Protein AF-A0A8H2RU56-F1 (afdb_monomer_lite)

Sequence (99 aa):
MGYLSLEDIYPDDVEKYGHMRVGMTDLYVKDNHAIYGVVTRGEYRELTSRLLRDEVVQMIISAKLAALPAYYDPWIRRIERNRALHARYGDKFDPWGDD

pLDDT: mean 82.58, std 13.27, range [37.41, 96.88]

Radius of gyration: 13.9 Å; chains: 1; bounding box: 33×31×30 Å

Organism: Pseudomonas fluorescens (NCBI:txid294)

Foldseek 3Di:
DDDQACCNLPVPLCVVPNRQLLLLLLVVCVVCVVVVVDQDPVSSSVVSVVLSPPPVSSVVSVVVVVPDDPPDRNRVVLVVVLVVVCVVQPPNDDVRDPD

Secondary structure (DSSP, 8-state):
-PPPPHHHHSHHHHHHH-HHHHHHHHHHHHHTHHHHT--SHHHHHHHHHHHTT-HHHHHHHHHHHHTS-TT--HHHHHHHHHHHHHHHHGGG--TT---

Structure (mmCIF, N/CA/C/O backbone):
data_AF-A0A8H2RU56-F1
#
_entry.id   AF-A0A8H2RU56-F1
#
loop_
_atom_site.group_PDB
_atom_site.id
_atom_site.type_symbol
_atom_site.label_atom_id
_atom_site.label_alt_id
_atom_site.label_comp_id
_atom_site.label_asym_id
_atom_site.label_entity_id
_atom_site.label_seq_id
_atom_site.pdbx_PDB_ins_code
_atom_site.Cartn_x
_atom_site.Cartn_y
_atom_site.Cartn_z
_atom_site.occupancy
_atom_site.B_iso_or_equiv
_atom_site.auth_seq_id
_atom_site.auth_comp_id
_atom_site.auth_asym_id
_atom_site.auth_atom_id
_atom_site.pdbx_PDB_model_num
ATOM 1 N N . MET A 1 1 ? -5.298 19.159 -10.711 1.00 45.53 1 MET A N 1
ATOM 2 C CA . MET A 1 1 ? -4.660 18.912 -9.399 1.00 45.53 1 MET A CA 1
ATOM 3 C C . MET A 1 1 ? -3.440 18.030 -9.615 1.00 45.53 1 MET A C 1
ATOM 5 O O . MET A 1 1 ? -3.532 17.098 -10.403 1.00 45.53 1 MET A O 1
ATOM 9 N N . GLY A 1 2 ? -2.295 18.377 -9.017 1.00 52.25 2 GLY A N 1
ATOM 10 C CA . GLY A 1 2 ? -1.059 17.594 -9.136 1.00 52.25 2 GLY A CA 1
ATOM 11 C C . GLY A 1 2 ? -1.189 16.240 -8.436 1.00 52.25 2 GLY A C 1
ATOM 12 O O . GLY A 1 2 ? -1.842 16.144 -7.398 1.00 52.25 2 GLY A O 1
ATOM 13 N N . TYR A 1 3 ? -0.613 15.193 -9.023 1.00 60.00 3 TYR A N 1
ATOM 14 C CA . TYR A 1 3 ? -0.568 13.868 -8.408 1.00 60.00 3 TYR A CA 1
ATOM 15 C C . TYR A 1 3 ? 0.468 13.896 -7.282 1.00 60.00 3 TYR A C 1
ATOM 17 O O . TYR A 1 3 ? 1.636 14.161 -7.550 1.00 60.00 3 TYR A O 1
ATOM 25 N N . LEU A 1 4 ? 0.042 13.651 -6.041 1.00 68.50 4 LEU A N 1
ATOM 26 C CA . LEU A 1 4 ? 0.966 13.486 -4.917 1.00 68.50 4 LEU A CA 1
ATOM 27 C C . LEU A 1 4 ? 1.737 12.176 -5.104 1.00 68.50 4 LEU A C 1
ATOM 29 O O . LEU A 1 4 ? 1.128 11.118 -5.293 1.00 68.50 4 LEU A O 1
ATOM 33 N N . SER A 1 5 ? 3.062 12.260 -5.078 1.00 77.88 5 SER A N 1
ATOM 34 C CA . SER A 1 5 ? 3.958 11.106 -5.113 1.00 77.88 5 SER A CA 1
ATOM 35 C C . SER A 1 5 ? 3.904 10.327 -3.790 1.00 77.88 5 SER A C 1
ATOM 37 O O . SER A 1 5 ? 3.345 10.806 -2.800 1.00 77.88 5 SER A O 1
ATOM 39 N N . LEU A 1 6 ? 4.483 9.119 -3.736 1.00 83.62 6 LEU A N 1
ATOM 40 C CA . LEU A 1 6 ? 4.649 8.437 -2.444 1.00 83.62 6 LEU A CA 1
ATOM 41 C C . LEU A 1 6 ? 5.552 9.233 -1.505 1.00 83.62 6 LEU A C 1
ATOM 43 O O . LEU A 1 6 ? 5.308 9.205 -0.310 1.00 83.62 6 LEU A O 1
ATOM 47 N N . GLU A 1 7 ? 6.539 9.956 -2.027 1.00 85.12 7 GLU A N 1
ATOM 48 C CA . GLU A 1 7 ? 7.455 10.787 -1.236 1.00 85.12 7 GLU A CA 1
ATOM 49 C C . GLU A 1 7 ? 6.720 11.965 -0.582 1.00 85.12 7 GLU A C 1
ATOM 51 O O . GLU A 1 7 ? 7.019 12.327 0.550 1.00 85.12 7 GLU A O 1
ATOM 56 N N . ASP A 1 8 ? 5.677 12.494 -1.228 1.00 84.81 8 ASP A N 1
ATOM 57 C CA . ASP A 1 8 ? 4.830 13.540 -0.640 1.00 84.81 8 ASP A CA 1
ATOM 58 C C . ASP A 1 8 ? 3.895 12.992 0.453 1.00 84.81 8 ASP A C 1
ATOM 60 O O . ASP A 1 8 ? 3.504 13.703 1.381 1.00 84.81 8 ASP A O 1
ATOM 64 N N . ILE A 1 9 ? 3.479 11.727 0.329 1.00 83.31 9 ILE A N 1
ATOM 65 C CA . ILE A 1 9 ? 2.508 11.095 1.237 1.00 83.31 9 ILE A CA 1
ATOM 66 C C . ILE A 1 9 ? 3.217 10.410 2.414 1.00 83.31 9 ILE A C 1
ATOM 68 O O . ILE A 1 9 ? 2.702 10.412 3.532 1.00 83.31 9 ILE A O 1
ATOM 72 N N . TYR A 1 10 ? 4.396 9.846 2.177 1.00 88.69 10 TYR A N 1
ATOM 73 C CA . TYR A 1 10 ? 5.154 8.982 3.077 1.00 88.69 10 TYR A CA 1
ATOM 74 C C . TYR A 1 10 ? 6.655 9.335 3.046 1.00 88.69 10 TYR A C 1
ATOM 76 O O . TYR A 1 10 ? 7.467 8.456 2.759 1.00 88.69 10 TYR A O 1
ATOM 84 N N . PRO A 1 11 ? 7.052 10.591 3.319 1.00 89.81 11 PRO A N 1
ATOM 85 C CA . PRO A 1 11 ? 8.437 11.033 3.130 1.00 89.81 11 PRO A CA 1
ATOM 86 C C . PRO A 1 11 ? 9.435 10.177 3.924 1.00 89.81 11 PRO A C 1
ATOM 88 O O . PRO A 1 11 ? 10.302 9.532 3.337 1.00 89.81 11 PRO A O 1
ATOM 91 N N . ASP A 1 12 ? 9.236 10.074 5.240 1.00 94.25 12 ASP A N 1
ATOM 92 C CA . ASP A 1 12 ? 10.154 9.352 6.133 1.00 94.25 12 ASP A CA 1
ATOM 93 C C . ASP A 1 12 ? 10.153 7.837 5.873 1.00 94.25 12 ASP A C 1
ATOM 95 O O . ASP A 1 12 ? 11.172 7.152 5.971 1.00 94.25 12 ASP A O 1
ATOM 99 N N . ASP A 1 13 ? 8.986 7.284 5.539 1.00 94.12 13 ASP A N 1
ATOM 100 C CA . ASP A 1 13 ? 8.841 5.855 5.286 1.00 94.12 13 ASP A CA 1
ATOM 101 C C . ASP A 1 13 ? 9.462 5.462 3.941 1.00 94.12 13 ASP A C 1
ATOM 103 O O . ASP A 1 13 ? 10.057 4.390 3.839 1.00 94.12 13 ASP A O 1
ATOM 107 N N . VAL A 1 14 ? 9.358 6.305 2.908 1.00 92.69 14 VAL A N 1
ATOM 108 C CA . VAL A 1 14 ? 10.018 6.060 1.618 1.00 92.69 14 VAL A CA 1
ATOM 109 C C . VAL A 1 14 ? 11.526 6.167 1.768 1.00 92.69 14 VAL A C 1
ATOM 111 O O . VAL A 1 14 ? 12.226 5.295 1.255 1.00 92.69 14 VAL A O 1
ATOM 114 N N . GLU A 1 15 ? 12.024 7.156 2.512 1.00 93.38 15 GLU A N 1
ATOM 115 C CA . GLU A 1 15 ? 13.452 7.265 2.825 1.00 93.38 15 GLU A CA 1
ATOM 116 C C . GLU A 1 15 ? 13.963 5.996 3.525 1.00 93.38 15 GLU A C 1
ATOM 118 O O . GLU A 1 15 ? 15.004 5.445 3.164 1.00 93.38 15 GLU A O 1
ATOM 123 N N . LYS A 1 16 ? 13.199 5.484 4.494 1.00 95.56 16 LYS A N 1
ATOM 124 C CA . LYS A 1 16 ? 13.617 4.351 5.323 1.00 95.56 16 LYS A CA 1
ATOM 125 C C . LYS A 1 16 ? 13.429 2.979 4.673 1.00 95.56 16 LYS A C 1
ATOM 127 O O . LYS A 1 16 ? 14.261 2.093 4.860 1.00 95.56 16 LYS A O 1
ATOM 132 N N . TYR A 1 17 ? 12.315 2.762 3.979 1.00 93.06 17 TYR A N 1
ATOM 133 C CA . TYR A 1 17 ? 11.897 1.444 3.485 1.00 93.06 17 TYR A CA 1
ATOM 134 C C . 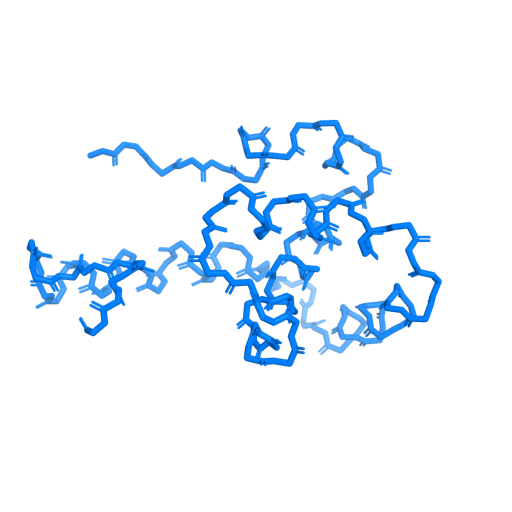TYR A 1 17 ? 11.945 1.322 1.958 1.00 93.06 17 TYR A C 1
ATOM 136 O O . TYR A 1 17 ? 11.871 0.209 1.431 1.00 93.06 17 TYR A O 1
ATOM 144 N N . GLY A 1 18 ? 12.095 2.440 1.248 1.00 91.19 18 GLY A N 1
ATOM 145 C CA . GLY A 1 18 ? 12.145 2.506 -0.205 1.00 91.19 18 GLY A CA 1
ATOM 146 C C . GLY A 1 18 ? 10.765 2.544 -0.868 1.00 91.19 18 GLY A C 1
ATOM 147 O O . GLY A 1 18 ? 9.806 1.900 -0.432 1.00 91.19 18 GLY A O 1
ATOM 148 N N . HIS A 1 19 ? 10.695 3.257 -1.995 1.00 89.44 19 HIS A N 1
ATOM 149 C CA . HIS A 1 19 ? 9.470 3.535 -2.756 1.00 89.44 19 HIS A CA 1
ATOM 150 C C . HIS A 1 19 ? 8.626 2.281 -3.046 1.00 89.44 19 HIS A C 1
ATOM 152 O O . HIS A 1 19 ? 7.431 2.242 -2.760 1.00 89.44 19 HIS A O 1
ATOM 158 N N . MET A 1 20 ? 9.261 1.211 -3.537 1.00 89.94 20 MET A N 1
ATOM 159 C CA . MET A 1 20 ? 8.585 -0.040 -3.906 1.00 89.94 20 MET A CA 1
ATOM 160 C C . MET A 1 20 ? 7.894 -0.724 -2.721 1.00 89.94 20 MET A C 1
ATOM 162 O O . MET A 1 20 ? 6.782 -1.238 -2.849 1.00 89.94 20 MET A O 1
ATOM 166 N N . ARG A 1 21 ? 8.546 -0.732 -1.555 1.00 93.38 21 ARG A N 1
ATOM 167 C CA . ARG A 1 21 ? 8.036 -1.406 -0.357 1.00 93.38 21 ARG A CA 1
ATOM 168 C C . ARG A 1 21 ? 6.893 -0.618 0.269 1.00 93.38 21 ARG A C 1
ATOM 170 O O . ARG A 1 21 ? 5.873 -1.214 0.617 1.00 93.38 21 ARG A O 1
ATOM 177 N N . VAL A 1 22 ? 7.027 0.706 0.339 1.00 93.69 22 VAL A N 1
ATOM 178 C CA . VAL A 1 22 ? 5.955 1.601 0.795 1.00 93.69 22 VAL A CA 1
ATOM 179 C C . VAL A 1 22 ? 4.749 1.510 -0.133 1.00 93.69 22 VAL A C 1
ATOM 181 O O . VAL A 1 22 ? 3.643 1.253 0.335 1.00 93.69 22 VAL A O 1
ATOM 184 N N . GLY A 1 23 ? 4.963 1.603 -1.447 1.00 91.19 23 GLY A N 1
ATOM 185 C CA . GLY A 1 23 ? 3.893 1.509 -2.436 1.00 91.19 23 GLY A CA 1
ATOM 186 C C . GLY A 1 23 ? 3.151 0.178 -2.388 1.00 91.19 23 GLY A C 1
ATOM 187 O O . GLY A 1 23 ? 1.923 0.156 -2.390 1.00 91.19 23 GLY A O 1
ATOM 188 N N . MET A 1 24 ? 3.869 -0.943 -2.282 1.00 92.50 24 MET A N 1
ATOM 189 C CA . MET A 1 24 ? 3.227 -2.256 -2.179 1.00 92.50 24 MET A CA 1
ATOM 190 C C . MET A 1 24 ? 2.478 -2.439 -0.850 1.00 92.50 24 MET A C 1
ATOM 192 O O . MET A 1 24 ? 1.434 -3.089 -0.825 1.00 92.50 24 MET A O 1
ATOM 196 N N . THR A 1 25 ? 2.971 -1.851 0.243 1.00 94.00 25 THR A N 1
ATOM 197 C CA . THR A 1 25 ? 2.285 -1.899 1.545 1.00 94.00 25 THR A CA 1
ATOM 198 C C . THR A 1 25 ? 1.012 -1.048 1.529 1.00 94.00 25 THR A C 1
ATOM 200 O O . THR A 1 25 ? -0.031 -1.516 1.974 1.00 94.00 25 THR A O 1
ATOM 203 N N . ASP A 1 26 ? 1.052 0.150 0.941 1.00 91.06 26 ASP A N 1
ATOM 204 C CA . ASP A 1 26 ? -0.125 1.010 0.743 1.00 91.06 26 ASP A CA 1
ATOM 205 C C . ASP A 1 26 ? -1.200 0.314 -0.112 1.00 91.06 26 ASP A C 1
ATOM 207 O O . ASP A 1 26 ? -2.386 0.334 0.228 1.00 91.06 26 ASP A O 1
ATOM 211 N N . LEU A 1 27 ? -0.788 -0.368 -1.189 1.00 88.75 27 LEU A N 1
ATOM 212 C CA . LEU A 1 27 ? -1.690 -1.198 -1.990 1.00 88.75 27 LEU A CA 1
ATOM 213 C C . LEU A 1 27 ? -2.298 -2.328 -1.165 1.00 88.75 27 LEU A C 1
ATOM 215 O O . LEU A 1 27 ? -3.509 -2.519 -1.193 1.00 88.75 27 LEU A O 1
ATOM 219 N N . TYR A 1 28 ? -1.473 -3.045 -0.405 1.00 90.69 28 TYR A N 1
ATOM 220 C CA . TYR A 1 28 ? -1.935 -4.136 0.441 1.00 90.69 28 TYR A CA 1
ATOM 221 C C . TYR A 1 28 ? -2.984 -3.671 1.457 1.00 90.69 28 TYR A C 1
ATOM 223 O O . TYR A 1 28 ? -4.008 -4.333 1.607 1.00 90.69 28 TYR A O 1
ATOM 231 N N . VAL A 1 29 ? -2.783 -2.526 2.116 1.00 90.62 29 VAL A N 1
ATOM 232 C CA . VAL A 1 29 ? -3.776 -1.978 3.052 1.00 90.62 29 VAL A CA 1
ATOM 233 C C . VAL A 1 29 ? -5.093 -1.674 2.339 1.00 90.62 29 VAL A C 1
ATOM 235 O O . VAL A 1 29 ? -6.154 -1.995 2.862 1.00 90.62 29 VAL A O 1
ATOM 238 N N . LYS A 1 30 ? -5.041 -1.104 1.133 1.00 85.38 30 LYS A N 1
ATOM 239 C CA . LYS A 1 30 ? -6.235 -0.766 0.339 1.00 85.38 30 LYS A CA 1
ATOM 240 C C . LYS A 1 30 ? -6.987 -1.982 -0.165 1.00 85.38 30 LYS A C 1
ATOM 242 O O . LYS A 1 30 ? -8.210 -2.016 -0.068 1.00 85.38 30 LYS A O 1
ATOM 247 N N . ASP A 1 31 ? -6.273 -3.001 -0.619 1.00 87.12 31 ASP A N 1
ATOM 248 C CA . ASP A 1 31 ? -6.886 -4.260 -1.041 1.00 87.12 31 ASP A CA 1
ATOM 249 C C . ASP A 1 31 ? -7.555 -4.989 0.139 1.00 87.12 31 ASP A C 1
ATOM 251 O O . ASP A 1 31 ? -8.505 -5.741 -0.057 1.00 87.12 31 ASP A O 1
ATOM 255 N N . ASN A 1 32 ? -7.092 -4.743 1.370 1.00 86.81 32 ASN A N 1
ATOM 256 C CA . ASN A 1 32 ? -7.583 -5.388 2.590 1.00 86.81 32 ASN A CA 1
ATOM 257 C C . ASN A 1 32 ? -8.323 -4.420 3.528 1.00 86.81 32 ASN A C 1
ATOM 259 O O . ASN A 1 32 ? -8.497 -4.718 4.710 1.00 86.81 32 ASN A O 1
ATOM 263 N N . HIS A 1 33 ? -8.762 -3.258 3.044 1.00 82.25 33 HIS A N 1
ATOM 264 C CA . HIS A 1 33 ? -9.292 -2.211 3.918 1.00 82.25 33 HIS A CA 1
ATOM 265 C C . HIS A 1 33 ? -10.531 -2.643 4.702 1.00 82.25 33 HIS A C 1
ATOM 267 O O . HIS A 1 33 ? -10.664 -2.293 5.870 1.00 82.25 33 HIS A O 1
ATOM 273 N N . ALA A 1 34 ? -11.382 -3.475 4.096 1.00 82.75 34 ALA A N 1
ATOM 274 C CA . ALA A 1 34 ? -12.550 -4.055 4.748 1.00 82.75 34 ALA A CA 1
ATOM 275 C C . ALA A 1 34 ? -12.176 -4.942 5.951 1.00 82.75 34 ALA A C 1
ATOM 277 O O . ALA A 1 34 ? -12.929 -5.020 6.915 1.00 82.75 34 ALA A O 1
ATOM 278 N N . ILE A 1 35 ? -11.000 -5.582 5.920 1.00 87.62 35 ILE A N 1
ATOM 279 C CA . ILE A 1 35 ? -10.479 -6.399 7.028 1.00 87.62 35 ILE A CA 1
ATOM 280 C C . ILE A 1 35 ? -9.943 -5.500 8.145 1.00 87.62 35 ILE A C 1
ATOM 282 O O . ILE A 1 35 ? -10.106 -5.804 9.323 1.00 87.62 35 ILE A O 1
ATOM 286 N N . TYR A 1 36 ? -9.300 -4.391 7.776 1.00 84.25 36 TYR A N 1
ATOM 287 C CA . TYR A 1 36 ? -8.683 -3.469 8.727 1.00 84.25 36 TYR A CA 1
ATOM 288 C C . TYR A 1 36 ? -9.622 -2.375 9.248 1.00 84.25 36 TYR A C 1
ATOM 290 O O . TYR A 1 36 ? -9.247 -1.663 10.177 1.00 84.25 36 TYR A O 1
ATOM 298 N N . GLY A 1 37 ? -10.818 -2.239 8.672 1.00 84.12 37 GLY A N 1
ATOM 299 C CA . GLY A 1 37 ? -11.809 -1.237 9.060 1.00 84.12 37 GLY A CA 1
ATOM 300 C C . GLY A 1 37 ? -11.370 0.206 8.806 1.00 84.12 37 GLY A C 1
ATOM 301 O O . GLY A 1 37 ? -11.858 1.105 9.480 1.00 84.12 37 GLY A O 1
ATOM 302 N N . VAL A 1 38 ? -10.433 0.436 7.878 1.00 82.38 38 VAL A N 1
ATOM 303 C CA . VAL A 1 38 ? -9.932 1.783 7.566 1.00 82.38 38 VAL A CA 1
ATOM 304 C C . VAL A 1 38 ? -10.817 2.459 6.527 1.00 82.38 38 VAL A C 1
ATOM 306 O O . VAL A 1 38 ? -11.085 1.892 5.466 1.00 82.38 38 VAL A O 1
ATOM 309 N N . VAL A 1 39 ? -11.255 3.678 6.830 1.00 79.50 39 VAL A N 1
ATOM 310 C CA . VAL A 1 39 ? -12.225 4.422 6.011 1.00 79.50 39 VAL A CA 1
ATOM 311 C C . VAL A 1 39 ? -11.691 5.785 5.589 1.00 79.50 39 VAL A C 1
ATOM 313 O O . VAL A 1 39 ? -12.041 6.291 4.529 1.00 79.50 39 VAL A O 1
ATOM 316 N N . THR A 1 40 ? -10.765 6.368 6.350 1.00 82.44 40 THR A N 1
ATOM 317 C CA . THR A 1 40 ? -10.192 7.681 6.040 1.00 82.44 40 THR A CA 1
ATOM 318 C C . THR A 1 40 ? -8.758 7.599 5.535 1.00 82.44 40 THR A C 1
ATOM 320 O O . THR A 1 40 ? -7.972 6.722 5.893 1.00 82.44 40 THR A O 1
ATOM 323 N N . ARG A 1 41 ? -8.351 8.602 4.749 1.00 78.50 41 ARG A N 1
ATOM 324 C CA . ARG A 1 41 ? -6.973 8.718 4.247 1.00 78.50 41 ARG A CA 1
ATOM 325 C C . ARG A 1 41 ? -5.922 8.785 5.365 1.00 78.50 41 ARG A C 1
ATOM 327 O O . ARG A 1 41 ? -4.809 8.301 5.170 1.00 78.50 41 ARG A O 1
ATOM 334 N N . GLY A 1 42 ? -6.261 9.385 6.507 1.00 85.75 42 GLY A N 1
ATOM 335 C CA . GLY A 1 42 ? -5.383 9.433 7.678 1.00 85.75 42 GLY A CA 1
ATOM 336 C C . GLY A 1 42 ? -5.127 8.039 8.248 1.00 85.75 42 GLY A C 1
ATOM 337 O O . GLY A 1 42 ? -3.972 7.660 8.422 1.00 85.75 42 GLY A O 1
ATOM 338 N N . GLU A 1 43 ? -6.188 7.248 8.421 1.00 87.00 43 GLU A N 1
ATOM 339 C CA . GLU A 1 43 ? -6.101 5.866 8.908 1.00 87.00 43 GLU A CA 1
ATOM 340 C C . GLU A 1 43 ? -5.334 4.965 7.940 1.00 87.00 43 GLU A C 1
ATOM 342 O O . GLU A 1 43 ? -4.489 4.186 8.370 1.00 87.00 43 GLU A O 1
ATOM 347 N N . TYR A 1 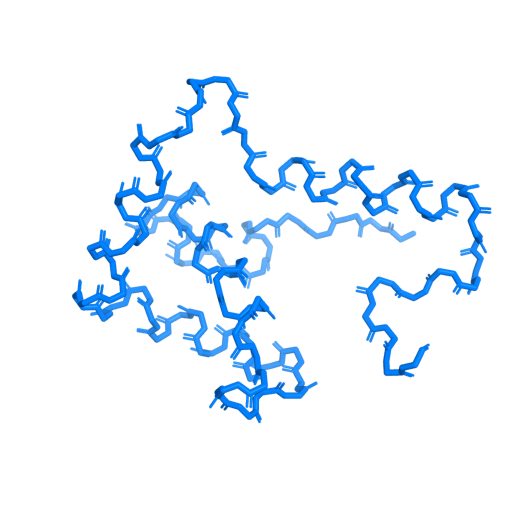44 ? -5.561 5.101 6.629 1.00 86.94 44 TYR A N 1
ATOM 348 C CA . TYR A 1 44 ? -4.773 4.390 5.618 1.00 86.94 44 TYR A CA 1
ATOM 349 C C . TYR A 1 44 ? -3.283 4.685 5.739 1.00 86.94 44 TYR A C 1
ATOM 351 O O . TYR A 1 44 ? -2.462 3.766 5.675 1.00 86.94 44 TYR A O 1
ATOM 359 N N . ARG A 1 45 ? -2.936 5.965 5.902 1.00 89.56 45 ARG A N 1
ATOM 360 C CA . ARG A 1 45 ? -1.547 6.400 6.014 1.00 89.56 45 ARG A CA 1
ATOM 361 C C . ARG A 1 45 ? -0.912 5.822 7.273 1.00 89.56 45 ARG A C 1
ATOM 363 O O . ARG A 1 45 ? 0.125 5.174 7.186 1.00 89.56 45 ARG A O 1
ATOM 370 N N . GLU A 1 46 ? -1.559 6.008 8.419 1.00 92.44 46 GLU A N 1
ATOM 371 C CA . GLU A 1 46 ? -1.069 5.516 9.705 1.00 92.44 46 GLU A CA 1
ATOM 372 C C . GLU A 1 46 ? -0.928 3.991 9.710 1.00 92.44 46 GLU A C 1
ATOM 374 O O . GLU A 1 46 ? 0.108 3.457 10.113 1.00 92.44 46 GLU A O 1
ATOM 379 N N . LEU A 1 47 ? -1.935 3.280 9.197 1.00 94.31 47 LEU A N 1
ATOM 380 C CA . LEU A 1 47 ? -1.899 1.830 9.102 1.00 94.31 47 LEU A CA 1
ATOM 381 C C . LEU A 1 47 ? -0.773 1.361 8.180 1.00 94.31 47 LEU A C 1
ATOM 383 O O . LEU A 1 47 ? -0.044 0.446 8.550 1.00 94.31 47 LEU A O 1
ATOM 387 N N . THR A 1 48 ? -0.579 1.999 7.026 1.00 94.06 48 THR A N 1
ATOM 388 C CA . THR A 1 48 ? 0.535 1.685 6.117 1.00 94.06 48 THR A CA 1
ATOM 389 C C . THR A 1 48 ? 1.879 1.864 6.824 1.00 94.06 48 THR A C 1
ATOM 391 O O . THR A 1 48 ? 2.681 0.929 6.862 1.00 94.06 48 THR A O 1
ATOM 394 N N . SER A 1 49 ? 2.100 3.010 7.475 1.00 94.94 49 SER A N 1
ATOM 395 C CA . SER A 1 49 ? 3.315 3.292 8.254 1.00 94.94 49 SER A CA 1
ATOM 396 C C . SER A 1 49 ? 3.524 2.312 9.416 1.00 94.94 49 SER A C 1
ATOM 398 O O . SER A 1 49 ? 4.665 2.024 9.800 1.00 94.94 49 SER A O 1
ATOM 400 N N . ARG A 1 50 ? 2.441 1.786 9.999 1.00 96.06 50 ARG A N 1
ATOM 401 C CA . ARG A 1 50 ? 2.490 0.744 11.031 1.00 96.06 50 ARG A CA 1
ATOM 402 C C . ARG A 1 50 ? 2.875 -0.610 10.438 1.00 96.06 50 ARG A C 1
ATOM 404 O O . ARG A 1 50 ? 3.783 -1.252 10.954 1.00 96.06 50 ARG A O 1
ATOM 411 N N . LEU A 1 51 ? 2.242 -1.025 9.341 1.00 96.12 51 LEU A N 1
ATOM 412 C CA . LEU A 1 51 ? 2.497 -2.318 8.695 1.00 96.12 51 LEU A CA 1
ATOM 413 C C . LEU A 1 51 ? 3.861 -2.396 7.992 1.00 96.12 51 LEU A C 1
ATOM 415 O O . LEU A 1 51 ? 4.360 -3.490 7.736 1.00 96.12 51 LEU A O 1
ATOM 419 N N . LEU A 1 52 ? 4.518 -1.262 7.738 1.00 96.69 52 LEU A N 1
ATOM 420 C CA . LEU A 1 52 ? 5.929 -1.230 7.332 1.00 96.69 52 LEU A CA 1
ATOM 421 C C . LEU A 1 52 ? 6.886 -1.768 8.404 1.00 96.69 52 LEU A C 1
ATOM 423 O O . LEU A 1 52 ? 7.991 -2.200 8.081 1.00 96.69 52 LEU A O 1
ATOM 427 N N . ARG A 1 53 ? 6.463 -1.765 9.672 1.00 95.81 53 ARG A N 1
ATOM 428 C CA . ARG A 1 53 ? 7.218 -2.309 10.811 1.00 95.81 53 ARG A CA 1
ATOM 429 C C . ARG A 1 53 ? 6.789 -3.727 11.190 1.00 95.81 53 ARG A C 1
ATOM 431 O O . ARG A 1 53 ? 7.438 -4.335 12.031 1.00 95.81 53 ARG A O 1
ATOM 438 N N . ASP A 1 54 ? 5.709 -4.236 10.602 1.00 96.88 54 ASP A N 1
ATOM 439 C CA . ASP A 1 54 ? 5.171 -5.559 10.908 1.00 96.88 54 ASP A CA 1
ATOM 440 C C . ASP A 1 54 ? 5.901 -6.637 10.098 1.00 96.88 54 ASP A C 1
ATOM 442 O O . ASP A 1 54 ? 5.855 -6.646 8.868 1.00 96.88 54 ASP A O 1
ATOM 446 N N . GLU A 1 55 ? 6.591 -7.550 10.781 1.00 95.56 55 GLU A N 1
ATOM 447 C CA . GLU A 1 55 ? 7.426 -8.564 10.128 1.00 95.56 55 GLU A CA 1
ATOM 448 C C . GLU A 1 55 ? 6.618 -9.517 9.241 1.00 95.56 55 GLU A C 1
ATOM 450 O O . GLU A 1 55 ? 7.049 -9.839 8.131 1.00 95.56 55 GLU A O 1
ATOM 455 N N . VAL A 1 56 ? 5.428 -9.930 9.684 1.00 95.62 56 VAL A N 1
ATOM 456 C CA . VAL A 1 56 ? 4.578 -10.873 8.944 1.00 95.62 56 VAL A CA 1
ATOM 457 C C . VAL A 1 56 ? 4.084 -10.223 7.659 1.00 95.62 56 VAL A C 1
ATOM 459 O O . VAL A 1 56 ? 4.184 -10.812 6.579 1.00 95.62 56 VAL A O 1
ATOM 462 N N . VAL A 1 57 ? 3.612 -8.978 7.743 1.00 95.06 57 VAL A N 1
ATOM 463 C CA . VAL A 1 57 ? 3.212 -8.228 6.552 1.00 95.06 57 VAL A CA 1
ATOM 464 C C . VAL A 1 57 ? 4.414 -8.000 5.647 1.00 95.06 57 VAL A C 1
ATOM 466 O O . VAL A 1 57 ? 4.321 -8.242 4.446 1.00 95.06 57 VAL A O 1
ATOM 469 N N . GLN A 1 58 ? 5.576 -7.627 6.180 1.00 96.56 58 GLN A N 1
ATOM 470 C CA . GLN A 1 58 ? 6.761 -7.397 5.355 1.00 96.56 58 GLN A CA 1
ATOM 471 C C . GLN A 1 58 ? 7.299 -8.667 4.679 1.00 96.56 58 GLN A C 1
ATOM 473 O O . GLN A 1 58 ? 7.864 -8.563 3.584 1.00 96.56 58 GLN A O 1
ATOM 478 N N . MET A 1 59 ? 7.074 -9.859 5.238 1.00 96.31 59 MET A N 1
ATOM 479 C CA . MET A 1 59 ? 7.312 -11.124 4.531 1.00 96.31 59 MET A CA 1
ATOM 480 C C . MET A 1 59 ? 6.379 -11.276 3.323 1.00 96.31 59 MET A C 1
ATOM 482 O O . MET A 1 59 ? 6.847 -11.558 2.218 1.00 96.31 59 MET A O 1
ATOM 486 N N . ILE A 1 60 ? 5.077 -11.022 3.500 1.00 95.00 60 ILE A N 1
ATOM 487 C CA . ILE A 1 60 ? 4.083 -11.072 2.414 1.00 95.00 60 ILE A CA 1
ATOM 488 C C . ILE A 1 60 ? 4.433 -10.061 1.315 1.00 95.00 60 ILE A C 1
ATOM 490 O O . ILE A 1 60 ? 4.430 -10.396 0.129 1.00 95.00 60 ILE A O 1
ATOM 494 N N . ILE A 1 61 ? 4.769 -8.828 1.698 1.00 95.00 61 ILE A N 1
ATOM 495 C CA . ILE A 1 61 ? 5.157 -7.764 0.768 1.00 95.00 61 ILE A CA 1
ATOM 496 C C . ILE A 1 61 ? 6.431 -8.138 0.011 1.00 95.00 61 ILE A C 1
ATOM 498 O O . ILE A 1 61 ? 6.486 -7.960 -1.203 1.00 95.00 61 ILE A O 1
ATOM 502 N N . SER A 1 62 ? 7.428 -8.715 0.685 1.00 94.25 62 SER A N 1
ATOM 503 C CA . SER A 1 62 ? 8.663 -9.161 0.027 1.00 94.25 62 SER A CA 1
ATOM 504 C C . SER A 1 62 ? 8.388 -10.262 -1.003 1.00 94.25 62 SER A C 1
ATOM 506 O O . SER A 1 62 ? 8.920 -10.200 -2.109 1.00 94.25 62 SER A O 1
ATOM 508 N N . ALA A 1 63 ? 7.506 -11.218 -0.692 1.00 94.88 63 ALA A N 1
ATOM 509 C CA . ALA A 1 63 ? 7.088 -12.250 -1.642 1.00 94.88 63 ALA A CA 1
ATOM 510 C C . ALA A 1 63 ? 6.342 -11.659 -2.851 1.00 94.88 63 ALA A C 1
ATOM 512 O O . ALA A 1 63 ? 6.624 -12.028 -3.991 1.00 94.88 63 ALA A O 1
ATOM 513 N N . LYS A 1 64 ? 5.437 -10.694 -2.623 1.00 91.25 64 LYS A N 1
ATOM 514 C CA . LYS A 1 64 ? 4.750 -9.967 -3.703 1.00 91.25 64 LYS A CA 1
ATOM 515 C C . LYS A 1 64 ? 5.745 -9.234 -4.598 1.00 91.25 64 LYS A C 1
ATOM 517 O O . LYS A 1 64 ? 5.650 -9.362 -5.810 1.00 91.25 64 LYS A O 1
ATOM 522 N N . LEU A 1 65 ? 6.697 -8.505 -4.012 1.00 90.94 65 LEU A N 1
ATOM 523 C CA . LEU A 1 65 ? 7.729 -7.770 -4.747 1.00 90.94 65 LEU A CA 1
ATOM 524 C C . LEU A 1 65 ? 8.624 -8.701 -5.574 1.00 90.94 65 LEU A C 1
ATOM 526 O O . LEU A 1 65 ? 8.902 -8.394 -6.727 1.00 90.94 65 LEU A O 1
ATOM 530 N N . ALA A 1 66 ? 9.029 -9.849 -5.025 1.00 92.12 66 ALA A N 1
ATOM 531 C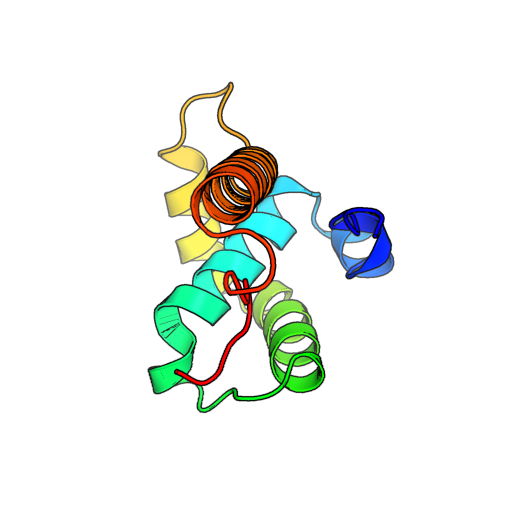 CA . ALA A 1 66 ? 9.855 -10.826 -5.736 1.00 92.12 66 ALA A CA 1
ATOM 532 C C . ALA A 1 66 ? 9.145 -11.460 -6.946 1.00 92.12 66 ALA A C 1
ATOM 534 O O . ALA A 1 66 ? 9.804 -11.899 -7.885 1.00 92.12 66 ALA A O 1
ATOM 535 N N . ALA A 1 67 ? 7.810 -11.502 -6.935 1.00 91.75 67 ALA A N 1
ATOM 536 C CA . ALA A 1 67 ? 7.007 -11.992 -8.052 1.00 91.75 67 ALA A CA 1
ATOM 537 C C . ALA A 1 67 ? 6.773 -10.935 -9.149 1.00 91.75 67 ALA A C 1
ATOM 539 O O . ALA A 1 67 ? 6.202 -11.258 -10.193 1.00 91.75 67 ALA A O 1
ATOM 540 N N . LEU A 1 68 ? 7.177 -9.676 -8.934 1.00 87.19 68 LEU A N 1
ATOM 541 C CA . L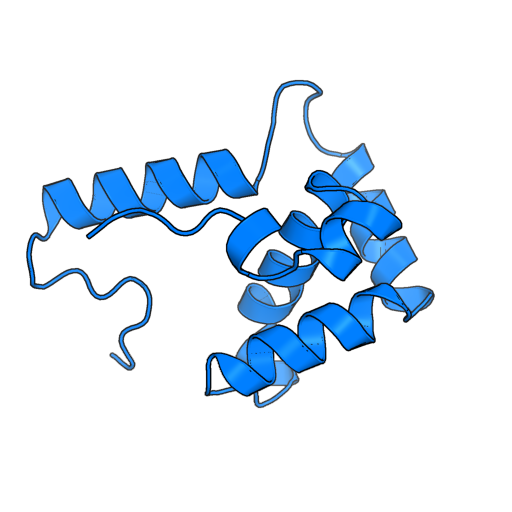EU A 1 68 ? 6.995 -8.617 -9.922 1.00 87.19 68 LEU A CA 1
ATOM 542 C C . LEU A 1 68 ? 8.100 -8.634 -10.986 1.00 87.19 68 LEU A C 1
ATOM 544 O O . LEU A 1 68 ? 9.270 -8.862 -10.673 1.00 87.19 68 LEU A O 1
ATOM 548 N N . PRO A 1 69 ? 7.766 -8.313 -12.248 1.00 86.00 69 PRO A N 1
ATOM 549 C CA . PRO A 1 69 ? 8.773 -8.023 -13.260 1.00 86.00 69 PRO A CA 1
ATOM 550 C C . PRO A 1 69 ? 9.668 -6.851 -12.834 1.00 86.00 69 PRO A C 1
ATOM 552 O O . PRO A 1 69 ? 9.182 -5.880 -12.263 1.00 86.00 69 PRO A O 1
ATOM 555 N N . ALA A 1 70 ? 10.954 -6.882 -13.195 1.00 78.50 70 ALA A N 1
ATOM 556 C CA . ALA A 1 70 ? 11.932 -5.861 -12.790 1.00 78.50 70 ALA A CA 1
ATOM 557 C C . ALA A 1 70 ? 11.582 -4.419 -13.219 1.00 78.50 70 ALA A C 1
ATOM 559 O O . ALA A 1 70 ? 12.053 -3.464 -12.613 1.00 78.50 70 ALA A O 1
ATOM 560 N N . TYR A 1 71 ? 10.758 -4.255 -14.259 1.00 79.56 71 TYR A N 1
ATOM 561 C CA . TYR A 1 71 ? 10.296 -2.954 -14.758 1.00 79.56 71 TYR A CA 1
ATOM 562 C C . TYR A 1 71 ? 8.959 -2.501 -14.146 1.00 79.56 71 TYR A C 1
ATOM 564 O O . TYR A 1 71 ? 8.418 -1.468 -14.538 1.00 79.56 71 TYR A O 1
ATOM 572 N N . TYR A 1 72 ? 8.366 -3.294 -13.253 1.00 78.94 72 TYR A N 1
ATOM 573 C CA . TYR A 1 72 ? 7.045 -3.025 -12.707 1.00 78.94 72 TYR A CA 1
ATOM 574 C C . TYR A 1 72 ? 7.144 -2.179 -11.435 1.00 78.94 72 TYR A C 1
ATOM 576 O O . TYR A 1 72 ? 7.564 -2.678 -10.395 1.00 78.94 72 TYR A O 1
ATOM 584 N N . ASP A 1 73 ? 6.681 -0.929 -11.505 1.00 79.06 73 ASP A N 1
ATOM 585 C CA . ASP A 1 73 ? 6.409 -0.101 -10.328 1.00 79.06 73 ASP A CA 1
ATOM 586 C C . ASP A 1 73 ? 4.881 -0.059 -10.072 1.00 79.06 73 ASP A C 1
ATOM 588 O O . ASP A 1 73 ? 4.120 0.469 -10.898 1.00 79.06 73 ASP A O 1
ATOM 592 N N . PRO A 1 74 ? 4.397 -0.624 -8.947 1.00 72.62 74 PRO A N 1
ATOM 593 C CA . PRO A 1 74 ? 2.974 -0.653 -8.615 1.00 72.62 74 PRO A CA 1
ATOM 594 C C . PRO A 1 74 ? 2.348 0.738 -8.463 1.00 72.62 74 PRO A C 1
ATOM 596 O O . PRO A 1 74 ? 1.166 0.922 -8.760 1.00 72.62 74 PRO A O 1
ATOM 599 N N . TRP A 1 75 ? 3.124 1.716 -7.995 1.00 77.38 75 TRP A N 1
ATOM 600 C CA . TRP A 1 75 ? 2.665 3.080 -7.781 1.00 77.38 75 TRP A CA 1
ATOM 601 C C . TRP A 1 75 ? 2.511 3.827 -9.103 1.00 77.38 75 TRP A C 1
ATOM 603 O O . TRP A 1 75 ? 1.481 4.466 -9.324 1.00 77.38 75 TRP A O 1
ATOM 613 N N . ILE A 1 76 ? 3.461 3.664 -10.031 1.00 73.56 76 ILE A N 1
ATOM 614 C CA . ILE A 1 76 ? 3.338 4.222 -11.388 1.00 73.56 76 ILE A CA 1
ATOM 615 C C . ILE A 1 76 ? 2.124 3.622 -12.101 1.00 73.56 76 ILE A C 1
ATOM 617 O O . ILE A 1 76 ? 1.285 4.364 -12.611 1.00 73.56 76 ILE A O 1
ATOM 621 N N . ARG A 1 77 ? 1.945 2.296 -12.046 1.00 74.88 77 ARG A N 1
ATOM 622 C CA . ARG A 1 77 ? 0.745 1.620 -12.578 1.00 74.88 77 ARG A CA 1
ATOM 623 C C . ARG A 1 77 ? -0.551 2.178 -11.996 1.00 74.88 77 ARG A C 1
ATOM 625 O O . ARG A 1 77 ? -1.540 2.321 -12.718 1.00 74.88 77 ARG A O 1
ATOM 632 N N . ARG A 1 78 ? -0.567 2.496 -10.699 1.00 75.19 78 ARG A N 1
ATOM 633 C CA . ARG A 1 78 ? -1.728 3.095 -10.031 1.00 75.19 78 ARG A CA 1
ATOM 634 C C . ARG A 1 78 ? -1.991 4.518 -10.520 1.00 75.19 78 ARG A C 1
ATOM 636 O O . ARG A 1 78 ? -3.144 4.838 -10.805 1.00 75.19 78 ARG A O 1
ATOM 643 N N . ILE A 1 79 ? -0.956 5.347 -10.663 1.00 73.44 79 ILE A N 1
ATOM 644 C CA . ILE A 1 79 ? -1.077 6.697 -11.237 1.00 73.44 79 ILE A CA 1
ATOM 645 C C . ILE A 1 79 ? -1.624 6.618 -12.664 1.00 73.44 79 ILE A C 1
ATOM 647 O O . ILE A 1 79 ? -2.589 7.309 -12.985 1.00 73.44 79 ILE A O 1
ATOM 651 N N . GLU A 1 80 ? -1.057 5.756 -13.508 1.00 77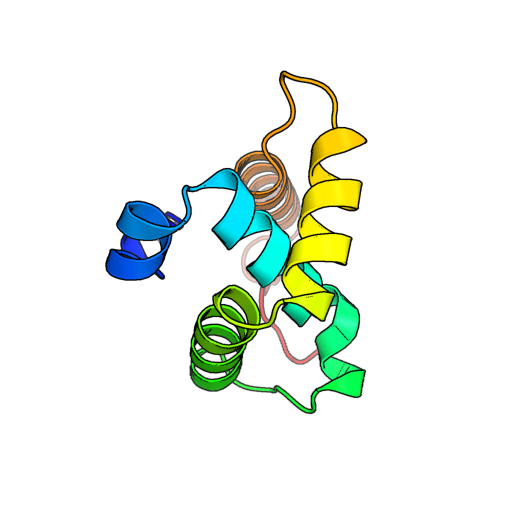.94 80 GLU A N 1
ATOM 652 C CA . GLU A 1 80 ? -1.497 5.570 -14.893 1.00 77.94 80 GLU A CA 1
ATOM 653 C C . GLU A 1 80 ? -2.951 5.103 -14.973 1.00 77.94 80 GLU A C 1
ATOM 655 O O . GLU A 1 80 ? -3.736 5.662 -15.741 1.00 77.94 80 GLU A O 1
ATOM 660 N N . ARG A 1 81 ? -3.344 4.133 -14.137 1.00 74.50 81 ARG A N 1
ATOM 661 C CA . ARG A 1 81 ? -4.736 3.676 -14.034 1.00 74.50 81 ARG A CA 1
ATOM 662 C C . ARG A 1 81 ? -5.661 4.815 -13.620 1.00 74.50 81 ARG A C 1
ATOM 664 O O . ARG A 1 81 ? -6.683 5.018 -14.267 1.00 74.50 81 ARG A O 1
ATOM 671 N N . ASN A 1 82 ? -5.312 5.571 -12.582 1.00 73.56 82 ASN A N 1
ATOM 672 C CA . ASN A 1 82 ? -6.123 6.697 -12.118 1.00 73.56 82 ASN A CA 1
ATOM 673 C C . ASN A 1 82 ? -6.234 7.786 -13.187 1.00 73.56 82 ASN A C 1
ATOM 675 O O . ASN A 1 82 ? -7.319 8.305 -13.412 1.00 73.56 82 ASN A O 1
ATOM 679 N N . ARG A 1 83 ? -5.147 8.082 -13.904 1.00 73.12 83 ARG A N 1
ATOM 680 C CA . ARG A 1 83 ? -5.154 9.022 -15.028 1.00 73.12 83 ARG A CA 1
ATOM 681 C C . ARG A 1 83 ? -6.056 8.538 -16.163 1.00 73.12 83 ARG A C 1
ATOM 683 O O . ARG A 1 83 ? -6.816 9.332 -16.707 1.00 73.12 83 ARG A O 1
ATOM 690 N N . ALA A 1 84 ? -5.999 7.252 -16.505 1.00 77.56 84 ALA A N 1
ATOM 691 C CA . ALA A 1 84 ? -6.852 6.659 -17.532 1.00 77.56 84 ALA A CA 1
ATOM 692 C C . ALA A 1 84 ? -8.336 6.679 -17.132 1.00 77.56 84 ALA A C 1
ATOM 694 O O . ALA A 1 84 ? -9.196 6.995 -17.952 1.00 77.56 84 ALA A O 1
ATOM 695 N N . LEU A 1 85 ? -8.643 6.384 -15.867 1.00 75.31 85 LEU A N 1
ATOM 696 C CA . LEU A 1 85 ? -10.006 6.435 -15.341 1.00 75.31 85 LEU A CA 1
ATOM 697 C C . LEU A 1 85 ? -10.529 7.873 -15.267 1.00 75.31 85 LEU A C 1
ATOM 699 O O . LEU A 1 85 ? -11.639 8.127 -15.723 1.00 75.31 85 LEU A O 1
ATOM 703 N N . HIS A 1 86 ? -9.716 8.824 -14.808 1.00 75.19 86 HIS A N 1
ATOM 704 C CA . HIS A 1 86 ? -10.065 10.243 -14.822 1.00 75.19 86 HIS A CA 1
ATOM 705 C C . HIS A 1 86 ? -10.289 10.757 -16.249 1.00 75.19 86 HIS A C 1
ATOM 707 O O . HIS A 1 86 ? -11.233 11.500 -16.495 1.00 75.19 86 HIS A O 1
ATOM 713 N N . ALA A 1 87 ? -9.461 10.355 -17.216 1.00 80.25 87 ALA A N 1
ATOM 714 C CA . ALA A 1 87 ? -9.666 10.719 -18.618 1.00 80.25 87 ALA A CA 1
ATOM 715 C C . ALA A 1 87 ? -10.977 10.144 -19.184 1.00 80.25 87 ALA A C 1
ATOM 717 O O . ALA A 1 87 ? -11.600 10.764 -20.041 1.00 80.25 87 ALA A O 1
ATOM 718 N N . ARG A 1 88 ? -11.404 8.971 -18.700 1.00 79.75 88 ARG A N 1
ATOM 719 C CA . ARG A 1 88 ? -12.622 8.288 -19.153 1.00 79.75 88 ARG A CA 1
ATOM 720 C C 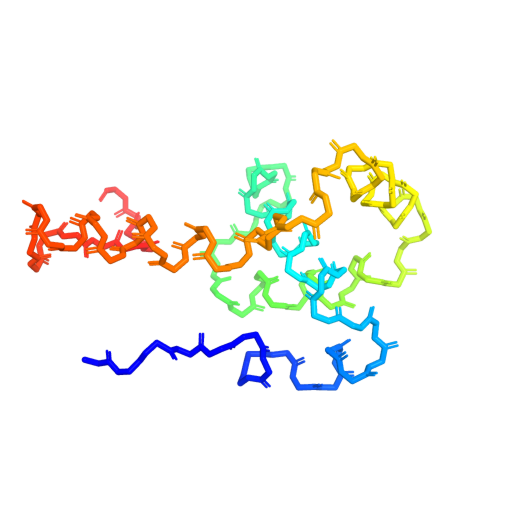. ARG A 1 88 ? -13.897 8.813 -18.493 1.00 79.75 88 ARG A C 1
ATOM 722 O O . ARG A 1 88 ? -14.924 8.884 -19.161 1.00 79.75 88 ARG A O 1
ATOM 729 N N . TYR A 1 89 ? -13.848 9.133 -17.204 1.00 76.50 89 TYR A N 1
ATOM 730 C CA . TYR A 1 89 ? -15.033 9.470 -16.408 1.00 76.50 89 TYR A CA 1
ATOM 731 C C . TYR A 1 89 ? -15.070 10.939 -15.951 1.00 76.50 89 TYR A C 1
ATOM 733 O O . TYR A 1 89 ? -16.086 11.381 -15.418 1.00 76.50 89 TYR A O 1
ATOM 741 N N . GLY A 1 90 ? -14.019 11.720 -16.222 1.00 74.19 90 GLY A N 1
ATOM 742 C CA . GLY A 1 90 ? -13.951 13.148 -15.901 1.00 74.19 90 GLY A CA 1
ATOM 743 C C . GLY A 1 90 ? -14.128 13.404 -14.407 1.00 74.19 90 GLY A C 1
ATOM 744 O O . GLY A 1 90 ? -13.635 12.637 -13.586 1.00 74.19 90 GLY A O 1
ATOM 745 N N . ASP A 1 91 ? -14.890 14.439 -14.067 1.00 68.06 91 ASP A N 1
ATOM 746 C CA . ASP A 1 91 ? -15.165 14.847 -12.680 1.00 68.06 91 ASP A CA 1
ATOM 747 C C . ASP A 1 91 ? -16.040 13.846 -11.902 1.00 68.06 91 ASP A C 1
ATOM 749 O O . ASP A 1 91 ? -16.228 13.990 -10.700 1.00 68.06 91 ASP A O 1
ATOM 753 N N . LYS A 1 92 ? -16.585 12.825 -12.582 1.00 65.69 92 LYS A N 1
ATOM 754 C CA . LYS A 1 92 ? -17.289 11.699 -11.945 1.00 65.69 92 LYS A CA 1
ATOM 755 C C . LYS A 1 92 ? -16.333 10.613 -11.466 1.00 65.69 92 LYS A C 1
ATOM 757 O O . LYS A 1 92 ? -16.761 9.683 -10.794 1.00 65.69 92 LYS A O 1
ATOM 762 N N . PHE A 1 93 ? -15.066 10.674 -11.876 1.00 57.34 93 PHE A N 1
ATOM 763 C CA . PHE A 1 93 ? -14.054 9.797 -11.326 1.00 57.34 93 PHE A CA 1
ATOM 764 C C . PHE A 1 93 ? -13.644 10.334 -9.966 1.00 57.34 93 PHE A C 1
ATOM 766 O O . PHE A 1 93 ? -12.819 11.243 -9.884 1.00 57.34 93 PHE A O 1
ATOM 773 N N . ASP A 1 94 ? -14.177 9.734 -8.912 1.00 59.50 94 ASP A N 1
ATOM 774 C CA . ASP A 1 94 ? -13.547 9.852 -7.615 1.00 59.50 94 ASP A CA 1
ATOM 775 C C . ASP A 1 94 ? -12.573 8.673 -7.432 1.00 59.50 94 ASP A C 1
ATOM 777 O O . ASP A 1 94 ? -13.001 7.531 -7.254 1.00 59.50 94 ASP A O 1
ATOM 781 N N . PRO A 1 95 ? -11.245 8.896 -7.493 1.00 53.38 95 PRO A N 1
ATOM 782 C CA . PRO A 1 95 ? -10.269 7.855 -7.175 1.00 53.38 95 PRO A CA 1
ATOM 783 C C . PRO A 1 95 ? -10.361 7.356 -5.721 1.00 53.38 95 PRO A C 1
ATOM 785 O O . PRO A 1 95 ? -9.626 6.426 -5.369 1.00 53.38 95 PRO A O 1
ATOM 788 N N . TRP A 1 96 ? -11.213 7.988 -4.905 1.00 58.59 96 TRP A N 1
ATOM 789 C CA . TRP A 1 96 ? -11.440 7.764 -3.481 1.00 58.59 96 TRP A CA 1
ATOM 790 C C . TRP A 1 96 ? -12.923 7.821 -3.081 1.00 58.59 96 TRP A C 1
ATOM 792 O O . TRP A 1 96 ? -13.196 7.939 -1.889 1.00 58.59 96 TRP A O 1
ATOM 802 N N . GLY A 1 97 ? -13.853 7.765 -4.039 1.00 38.91 97 GLY A N 1
ATOM 803 C CA . GLY A 1 97 ? -15.278 7.926 -3.757 1.00 38.91 97 GLY A CA 1
ATOM 804 C C . GLY A 1 97 ? -15.790 6.762 -2.938 1.00 38.91 97 GLY A C 1
ATOM 805 O O . GLY A 1 97 ? -15.695 5.615 -3.373 1.00 38.91 97 GLY A O 1
ATOM 806 N N . ASP A 1 98 ? -16.299 7.068 -1.747 1.00 49.53 98 ASP A N 1
ATOM 807 C CA . ASP A 1 98 ? -17.372 6.275 -1.163 1.00 49.53 98 ASP A CA 1
ATOM 808 C C . ASP A 1 98 ? -18.534 6.316 -2.178 1.00 49.53 98 ASP A C 1
ATOM 810 O O . ASP A 1 98 ? -19.176 7.357 -2.321 1.00 49.53 98 ASP A O 1
ATOM 814 N N . ASP A 1 99 ? -18.748 5.187 -2.870 1.00 37.41 99 ASP A N 1
ATOM 815 C CA . ASP A 1 99 ? -19.697 4.926 -3.982 1.00 37.41 99 ASP A CA 1
ATOM 816 C C . ASP A 1 99 ? -19.237 5.303 -5.417 1.00 37.41 99 ASP A C 1
ATOM 818 O O . ASP A 1 99 ? -19.039 6.498 -5.742 1.00 37.41 99 ASP A O 1
#